Protein AF-V9LK73-F1 (afdb_monomer_lite)

InterPro domains:
  IPR016186 C-type lectin-like/link domain superfamily [G3DSA:3.10.100.10] (56-135)
  IPR016187 C-type lectin fold [SSF56436] (57-132)
  IPR051663 C-type lectin and Tetranectin domain-containing protein [PTHR22799] (34-133)

Secondary structure (DSSP, 8-state):
-HHHHHHHHHHHHHHGGGS---------HHHHHHHHHHHHHHHHHHHHHHHHHHHHHHHHHHHSEEETTEEE----S---HHHHHHHHHHTT-------SHHHHHHHHHHHHHHSTT-S----S--GGG-TT----

pLDDT: mean 78.99, std 18.93, range [35.22, 96.69]

Radius of gyration: 37.5 Å; chains: 1; bounding box: 113×27×77 Å

Organism: Callorhinchus milii (NCBI:txid7868)

Structure (mmCIF, N/CA/C/O backbone):
data_AF-V9LK73-F1
#
_entry.id   AF-V9LK73-F1
#
loop_
_atom_site.group_PDB
_atom_site.id
_atom_site.type_symbol
_atom_site.label_atom_id
_atom_site.label_alt_id
_atom_site.label_comp_id
_atom_site.label_asym_id
_atom_site.label_entity_id
_atom_site.label_seq_id
_atom_site.pdbx_PDB_ins_code
_atom_site.Cartn_x
_atom_site.Cartn_y
_atom_site.Cartn_z
_atom_site.occupancy
_atom_site.B_iso_or_equiv
_atom_site.auth_seq_id
_atom_site.auth_comp_id
_atom_site.auth_asym_id
_atom_site.auth_atom_id
_atom_site.pdbx_PDB_model_num
ATOM 1 N N . ARG A 1 1 ? 81.397 -10.551 -60.204 1.00 56.19 1 ARG A N 1
ATOM 2 C CA . ARG A 1 1 ? 80.632 -9.277 -60.247 1.00 56.19 1 ARG A CA 1
ATOM 3 C C . ARG A 1 1 ? 79.197 -9.472 -60.765 1.00 56.19 1 ARG A C 1
ATOM 5 O O . ARG A 1 1 ? 78.288 -9.046 -60.075 1.00 56.19 1 ARG A O 1
ATOM 12 N N . ALA A 1 2 ? 78.956 -10.217 -61.854 1.00 54.50 2 ALA A N 1
ATOM 13 C CA . ALA A 1 2 ? 77.595 -10.501 -62.354 1.00 54.50 2 ALA A CA 1
ATOM 14 C C . ALA A 1 2 ? 76.699 -11.359 -61.421 1.00 54.50 2 ALA A C 1
ATOM 16 O O . ALA A 1 2 ? 75.495 -11.148 -61.359 1.00 54.50 2 ALA A O 1
ATOM 17 N N . ARG A 1 3 ? 77.271 -12.286 -60.635 1.00 51.81 3 ARG A N 1
ATOM 18 C CA . ARG A 1 3 ? 76.495 -13.138 -59.704 1.00 51.81 3 ARG A CA 1
ATOM 19 C C . ARG A 1 3 ? 75.947 -12.392 -58.477 1.00 51.81 3 ARG A C 1
ATOM 21 O O . ARG A 1 3 ? 74.896 -12.759 -57.973 1.00 51.81 3 ARG A O 1
ATOM 28 N N . LEU A 1 4 ? 76.624 -11.325 -58.040 1.00 54.19 4 LEU A N 1
ATOM 29 C CA . LEU A 1 4 ? 76.194 -10.501 -56.902 1.00 54.19 4 LEU A CA 1
ATOM 30 C C . LEU A 1 4 ? 75.019 -9.584 -57.284 1.00 54.19 4 LEU A C 1
ATOM 32 O O . LEU A 1 4 ? 74.095 -9.403 -56.502 1.00 54.19 4 LEU A O 1
ATOM 36 N N . LEU A 1 5 ? 75.017 -9.082 -58.524 1.00 54.62 5 LEU A N 1
ATOM 37 C CA . LEU A 1 5 ? 73.924 -8.278 -59.080 1.00 54.62 5 LEU A CA 1
ATOM 38 C C . LEU A 1 5 ? 72.640 -9.103 -59.281 1.00 54.62 5 LEU A C 1
ATOM 40 O O . LEU A 1 5 ? 71.545 -8.595 -59.061 1.00 54.62 5 LEU A O 1
ATOM 44 N N . CYS A 1 6 ? 72.773 -10.392 -59.613 1.00 57.38 6 CYS A N 1
ATOM 45 C CA . CYS A 1 6 ? 71.633 -11.302 -59.766 1.00 57.38 6 CYS A CA 1
ATOM 46 C C . CYS A 1 6 ? 70.937 -11.605 -58.425 1.00 57.38 6 CYS A C 1
ATOM 48 O O . CYS A 1 6 ? 69.711 -11.603 -58.349 1.00 57.38 6 CYS A O 1
ATOM 50 N N . PHE A 1 7 ? 71.711 -11.789 -57.349 1.00 57.59 7 PHE A N 1
ATOM 51 C CA . PHE A 1 7 ? 71.166 -11.998 -56.002 1.00 57.59 7 PHE A CA 1
ATOM 52 C C . PHE A 1 7 ? 70.443 -10.757 -55.459 1.00 57.59 7 PHE A C 1
ATOM 54 O O . PHE A 1 7 ? 69.385 -10.886 -54.851 1.00 57.59 7 PHE A O 1
ATOM 61 N N . ILE A 1 8 ? 70.959 -9.554 -55.731 1.00 59.03 8 ILE A N 1
ATOM 62 C CA . ILE A 1 8 ? 70.308 -8.300 -55.322 1.00 59.03 8 ILE A CA 1
ATOM 63 C C . ILE A 1 8 ? 68.983 -8.098 -56.082 1.00 59.03 8 ILE A C 1
ATOM 65 O O . ILE A 1 8 ? 67.987 -7.730 -55.467 1.00 59.03 8 ILE A O 1
ATOM 69 N N . CYS A 1 9 ? 68.919 -8.418 -57.380 1.00 57.69 9 CYS A N 1
ATOM 70 C CA . CYS A 1 9 ? 67.666 -8.362 -58.152 1.00 57.69 9 CYS A CA 1
ATOM 71 C C . CYS A 1 9 ? 66.600 -9.356 -57.656 1.00 57.69 9 CYS A C 1
ATOM 73 O O . CYS A 1 9 ? 65.424 -9.002 -57.571 1.00 57.69 9 CYS A O 1
ATOM 75 N N . LEU A 1 10 ? 66.999 -10.577 -57.279 1.00 57.53 10 LEU A N 1
ATOM 76 C CA . LEU A 1 10 ? 66.084 -11.586 -56.731 1.00 57.53 10 LEU A CA 1
ATOM 77 C C . LEU A 1 10 ? 65.520 -11.185 -55.358 1.00 57.53 10 LEU A C 1
ATOM 79 O O . LEU A 1 10 ? 64.341 -11.415 -55.105 1.00 57.53 10 LEU A O 1
ATOM 83 N N . CYS A 1 11 ? 66.313 -10.529 -54.505 1.00 56.56 11 CYS A N 1
ATOM 84 C CA . CYS A 1 11 ? 65.836 -10.025 -53.212 1.00 56.56 11 CYS A CA 1
ATOM 85 C C . CYS A 1 11 ? 64.877 -8.831 -53.351 1.00 56.56 11 CYS A C 1
ATOM 87 O O . CYS A 1 11 ? 63.932 -8.706 -52.580 1.00 56.56 11 CYS A O 1
ATOM 89 N N . VAL A 1 12 ? 65.082 -7.952 -54.337 1.00 57.16 12 VAL A N 1
ATOM 90 C CA . VAL A 1 12 ? 64.177 -6.810 -54.563 1.00 57.16 12 VAL A CA 1
ATOM 91 C C . VAL A 1 12 ? 62.838 -7.285 -55.145 1.00 57.16 12 VAL A C 1
ATOM 93 O O . VAL A 1 12 ? 61.788 -6.790 -54.741 1.00 57.16 12 VAL A O 1
ATOM 96 N N . ALA A 1 13 ? 62.847 -8.316 -55.999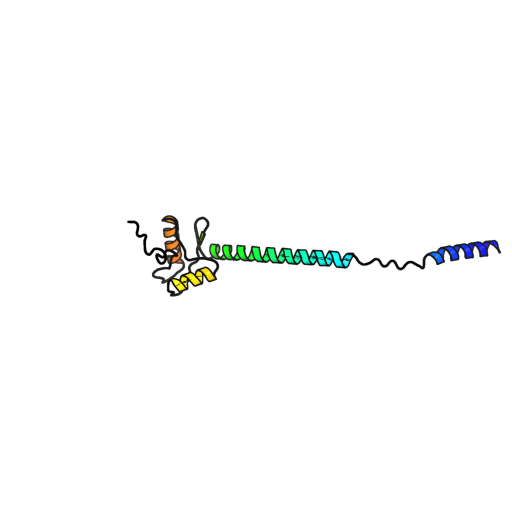 1.00 56.25 13 ALA A N 1
ATOM 97 C CA . ALA A 1 13 ? 61.627 -8.904 -56.555 1.00 56.25 13 ALA A CA 1
ATOM 98 C C . ALA A 1 13 ? 60.752 -9.621 -55.505 1.00 56.25 13 ALA A C 1
ATOM 100 O O . ALA A 1 13 ? 59.526 -9.591 -55.617 1.00 56.25 13 ALA A O 1
ATOM 101 N N . THR A 1 14 ? 61.342 -10.221 -54.462 1.00 53.38 14 THR A N 1
ATOM 102 C CA . THR A 1 14 ? 60.566 -10.838 -53.367 1.00 53.38 14 THR A CA 1
ATOM 103 C C . THR A 1 14 ? 60.009 -9.811 -52.382 1.00 53.38 14 THR A C 1
ATOM 105 O O . THR A 1 14 ? 58.940 -10.034 -51.815 1.00 53.38 14 THR A O 1
ATOM 108 N N . ILE A 1 15 ? 60.668 -8.660 -52.215 1.00 54.19 15 ILE A N 1
ATOM 109 C CA . ILE A 1 15 ? 60.186 -7.582 -51.337 1.00 54.19 15 ILE A CA 1
ATOM 110 C C . ILE A 1 15 ? 59.023 -6.815 -51.994 1.00 54.19 15 ILE A C 1
ATOM 112 O O . ILE A 1 15 ? 58.062 -6.456 -51.310 1.00 54.19 15 ILE A O 1
ATOM 116 N N . SER A 1 16 ? 59.033 -6.626 -53.320 1.00 52.59 16 SER A N 1
ATOM 117 C CA . SER A 1 16 ? 57.998 -5.852 -54.028 1.00 52.59 16 SER A CA 1
ATOM 118 C C . SER A 1 16 ? 56.662 -6.575 -54.262 1.00 52.59 16 SER A C 1
ATOM 120 O O . SER A 1 16 ? 55.701 -5.917 -54.653 1.00 52.59 16 SER A O 1
ATOM 122 N N . LEU A 1 17 ? 56.537 -7.879 -53.971 1.00 47.12 17 LEU A N 1
ATOM 123 C CA . LEU A 1 17 ? 55.252 -8.599 -54.075 1.00 47.12 17 LEU A CA 1
ATOM 124 C C . LEU A 1 17 ? 54.397 -8.536 -52.790 1.00 47.12 17 LEU A C 1
ATOM 126 O O . LEU A 1 17 ? 53.370 -9.200 -52.690 1.00 47.12 17 LEU A O 1
ATOM 130 N N . SER A 1 18 ? 54.786 -7.719 -51.805 1.00 50.38 18 SER A N 1
ATOM 131 C CA . SER A 1 18 ? 54.019 -7.520 -50.563 1.00 50.38 18 SER A CA 1
ATOM 132 C C . SER A 1 18 ? 53.198 -6.219 -50.518 1.00 50.38 18 SER A C 1
ATOM 134 O O . SER A 1 18 ? 52.463 -5.986 -49.560 1.00 50.38 18 SER A O 1
ATOM 136 N N . ALA A 1 19 ? 53.231 -5.398 -51.573 1.00 53.62 19 ALA A N 1
ATOM 137 C CA . ALA A 1 19 ? 52.416 -4.188 -51.680 1.00 53.62 19 ALA A CA 1
ATOM 138 C C . ALA A 1 19 ? 51.218 -4.417 -52.615 1.00 53.62 19 ALA A C 1
ATOM 140 O O . ALA A 1 19 ? 51.283 -4.104 -53.800 1.00 53.62 19 ALA A O 1
ATOM 141 N N . GLY A 1 20 ? 50.108 -4.962 -52.099 1.00 53.22 20 GLY A N 1
ATOM 142 C CA . GLY A 1 20 ? 48.901 -5.045 -52.927 1.00 53.22 20 GLY A CA 1
ATOM 143 C C . GLY A 1 20 ? 47.741 -5.920 -52.471 1.00 53.22 20 GLY A C 1
ATOM 144 O O . GLY A 1 20 ? 47.127 -6.559 -53.315 1.00 53.22 20 GLY A O 1
ATOM 145 N N . GLN A 1 21 ? 47.359 -5.914 -51.193 1.00 44.62 21 GLN A N 1
ATOM 146 C CA . GLN A 1 21 ? 45.948 -6.131 -50.854 1.00 44.62 21 GLN A CA 1
ATOM 147 C C . GLN A 1 21 ? 45.512 -5.104 -49.808 1.00 44.62 21 GLN A C 1
ATOM 149 O O . GLN A 1 21 ? 45.964 -5.176 -48.665 1.00 44.62 21 GLN A O 1
ATOM 154 N N . PRO A 1 22 ? 44.599 -4.169 -50.132 1.00 41.25 22 PRO A N 1
ATOM 155 C CA . PRO A 1 22 ? 43.796 -3.556 -49.099 1.00 41.25 22 PRO A CA 1
ATOM 156 C C . PRO A 1 22 ? 42.865 -4.657 -48.600 1.00 41.25 22 PRO A C 1
ATOM 158 O O . PRO A 1 22 ? 41.799 -4.907 -49.170 1.00 41.25 22 PRO A O 1
ATOM 161 N N . SER A 1 23 ? 43.259 -5.338 -47.527 1.00 43.81 23 SER A N 1
ATOM 162 C CA . SER A 1 23 ? 42.285 -6.034 -46.709 1.00 43.81 23 SER A CA 1
ATOM 163 C C . SER A 1 23 ? 41.386 -4.948 -46.116 1.00 43.81 23 SER A C 1
ATOM 165 O O . SER A 1 23 ? 41.638 -4.370 -45.062 1.00 43.81 23 SER A O 1
ATOM 167 N N . LYS A 1 24 ? 40.286 -4.639 -46.813 1.00 47.81 24 LYS A N 1
ATOM 168 C CA . LYS A 1 24 ? 39.088 -4.148 -46.137 1.00 47.81 24 LYS A CA 1
ATOM 169 C C . LYS A 1 24 ? 38.665 -5.278 -45.204 1.00 47.81 24 LYS A C 1
ATOM 171 O O . LYS A 1 24 ? 37.791 -6.076 -45.538 1.00 47.81 24 LYS A O 1
ATOM 176 N N . SER A 1 25 ? 39.296 -5.358 -44.032 1.00 43.53 25 SER A N 1
ATOM 177 C CA . SER A 1 25 ? 38.707 -6.010 -42.878 1.00 43.53 25 SER A CA 1
ATOM 178 C C . SER A 1 25 ? 37.479 -5.171 -42.550 1.00 43.53 25 SER A C 1
ATOM 180 O O . SER A 1 25 ? 37.500 -4.150 -41.869 1.00 43.53 25 SER A O 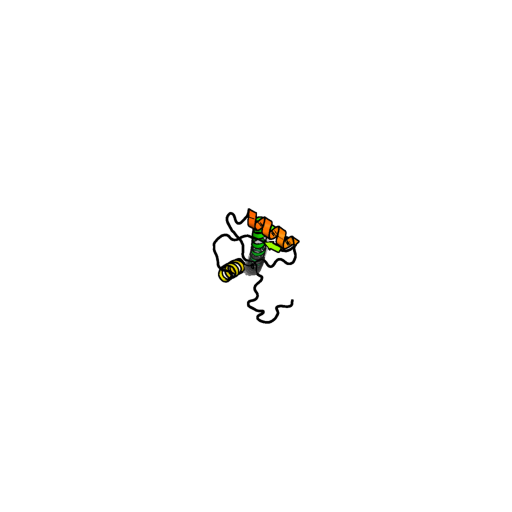1
ATOM 182 N N . ARG A 1 26 ? 36.377 -5.535 -43.206 1.00 47.78 26 ARG A N 1
ATOM 183 C CA . ARG A 1 26 ? 35.074 -4.960 -42.942 1.00 47.78 26 ARG A CA 1
ATOM 184 C C . ARG A 1 26 ? 34.810 -5.246 -41.478 1.00 47.78 26 ARG A C 1
ATOM 186 O O . ARG A 1 26 ? 34.628 -6.397 -41.086 1.00 47.78 26 ARG A O 1
ATOM 193 N N . SER A 1 27 ? 34.845 -4.186 -40.692 1.00 49.34 27 SER A N 1
ATOM 194 C CA . SER A 1 27 ? 34.564 -4.117 -39.272 1.00 49.34 27 SER A CA 1
ATOM 195 C C . SER A 1 27 ? 33.201 -4.754 -38.972 1.00 49.34 27 SER A C 1
ATOM 197 O O . SER A 1 27 ? 32.176 -4.087 -38.881 1.00 49.34 27 SER A O 1
ATOM 199 N N . LYS A 1 28 ? 33.171 -6.082 -38.807 1.00 49.88 28 LYS A N 1
ATOM 200 C CA . LYS A 1 28 ? 32.021 -6.808 -38.239 1.00 49.88 28 LYS A CA 1
ATOM 201 C C . LYS A 1 28 ? 31.939 -6.645 -36.717 1.00 49.88 28 LYS A C 1
ATOM 203 O O . LYS A 1 28 ? 30.902 -6.942 -36.136 1.00 49.88 28 LYS A O 1
ATOM 208 N N . VAL A 1 29 ? 32.987 -6.096 -36.099 1.00 54.34 29 VAL A N 1
ATOM 209 C CA . VAL A 1 29 ? 33.081 -5.844 -34.653 1.00 54.34 29 VAL A CA 1
ATOM 210 C C . VAL A 1 29 ? 32.159 -4.698 -34.193 1.00 54.34 29 VAL A C 1
ATOM 212 O O . VAL A 1 29 ? 31.703 -4.705 -33.057 1.00 54.34 29 VAL A O 1
ATOM 215 N N . GLY A 1 30 ? 3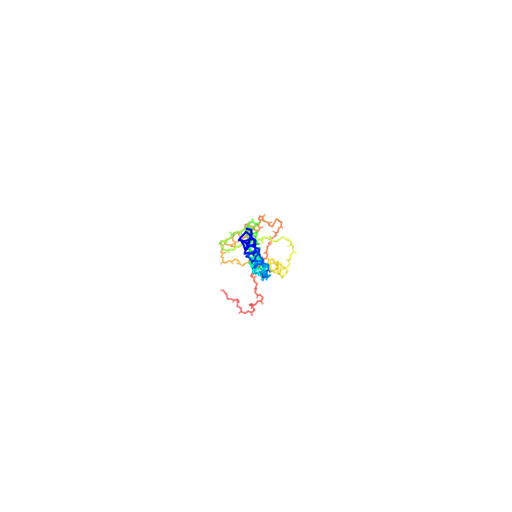1.777 -3.758 -35.070 1.00 57.25 30 GLY A N 1
ATOM 216 C CA . GLY A 1 30 ? 30.938 -2.608 -34.685 1.00 57.25 30 GLY A CA 1
ATOM 217 C C . GLY A 1 30 ? 29.422 -2.854 -34.690 1.00 57.25 30 GLY A C 1
ATOM 218 O O . GLY A 1 30 ? 28.705 -2.291 -33.866 1.00 57.25 30 GLY A O 1
ATOM 219 N N . LYS A 1 31 ? 28.909 -3.699 -35.598 1.00 59.44 31 LYS A N 1
ATOM 220 C CA . LYS A 1 31 ? 27.455 -3.912 -35.750 1.00 59.44 31 LYS A CA 1
ATOM 221 C C . LYS A 1 31 ? 26.909 -4.920 -34.734 1.00 59.44 31 LYS A C 1
ATOM 223 O O . LYS A 1 31 ? 25.972 -4.600 -34.016 1.00 59.44 31 LYS A O 1
ATOM 228 N N . GLY A 1 32 ? 27.556 -6.082 -34.606 1.00 68.19 32 GLY A N 1
ATOM 229 C CA . GLY A 1 32 ? 27.138 -7.114 -33.649 1.00 68.19 32 GLY A CA 1
ATOM 230 C C . GLY A 1 32 ? 27.222 -6.656 -32.189 1.00 68.19 32 GLY A C 1
ATOM 231 O O . GLY A 1 32 ? 26.341 -6.977 -31.399 1.00 68.19 32 GLY A O 1
ATOM 232 N N . SER A 1 33 ? 28.230 -5.843 -31.850 1.00 78.69 33 SER A N 1
ATOM 233 C CA . SER A 1 33 ? 28.382 -5.274 -30.504 1.00 78.69 33 SER A CA 1
ATOM 234 C C . SER A 1 33 ? 27.271 -4.265 -30.175 1.00 78.69 33 SER A C 1
ATOM 236 O O . SER A 1 33 ? 26.664 -4.333 -29.109 1.00 78.69 33 SER A O 1
ATOM 238 N N . LYS A 1 34 ? 26.908 -3.395 -31.131 1.00 84.25 34 LYS A N 1
ATOM 239 C CA . LYS A 1 34 ? 25.795 -2.442 -30.980 1.00 84.25 34 LYS A CA 1
ATOM 240 C C . LYS A 1 34 ? 24.434 -3.137 -30.874 1.00 84.25 34 LYS A C 1
ATOM 242 O O . LYS A 1 34 ? 23.600 -2.721 -30.074 1.00 84.25 34 LYS A O 1
ATOM 247 N N . ASP A 1 35 ? 24.217 -4.198 -31.649 1.00 89.19 35 ASP A N 1
ATOM 248 C CA . ASP A 1 35 ? 22.980 -4.984 -31.603 1.00 89.19 35 ASP A CA 1
ATOM 249 C C . ASP A 1 35 ? 22.843 -5.740 -30.271 1.00 89.19 35 ASP A C 1
ATOM 251 O O . ASP A 1 35 ? 21.746 -5.818 -29.716 1.00 89.19 35 ASP A O 1
ATOM 255 N N . ASN A 1 36 ? 23.950 -6.263 -29.732 1.00 91.19 36 ASN A N 1
ATOM 256 C CA . ASN A 1 36 ? 23.962 -6.912 -28.422 1.00 91.19 36 ASN A CA 1
ATOM 257 C C . ASN A 1 36 ? 23.704 -5.907 -27.292 1.00 91.19 36 ASN A C 1
ATOM 259 O O . ASN A 1 36 ? 22.836 -6.144 -26.457 1.00 91.19 36 ASN A O 1
ATOM 263 N N . LEU A 1 37 ? 24.364 -4.744 -27.335 1.00 92.56 37 LEU A N 1
ATOM 264 C CA . LEU A 1 37 ? 24.136 -3.668 -26.371 1.00 92.56 37 LEU A CA 1
ATOM 265 C C . LEU A 1 37 ? 22.681 -3.181 -26.401 1.00 92.56 37 LEU A C 1
ATOM 267 O O . LEU A 1 37 ? 22.076 -2.967 -25.356 1.00 92.56 37 LEU A O 1
ATOM 271 N N . LYS A 1 38 ? 22.077 -3.065 -27.592 1.00 94.25 38 LYS A N 1
ATOM 272 C CA . LYS A 1 38 ? 20.654 -2.721 -27.720 1.00 94.25 38 LYS A CA 1
ATOM 273 C C . LYS A 1 38 ? 19.763 -3.768 -27.047 1.00 94.25 38 LYS A C 1
ATOM 275 O O . LYS A 1 38 ? 18.870 -3.402 -26.294 1.00 94.25 38 LYS A O 1
ATOM 280 N N . LYS A 1 39 ? 20.011 -5.062 -27.276 1.00 95.81 39 LYS A N 1
ATOM 281 C CA . LYS A 1 39 ? 19.259 -6.145 -26.614 1.00 95.81 39 LYS A CA 1
ATOM 282 C C . LYS A 1 39 ? 19.415 -6.113 -25.094 1.00 95.81 39 LYS A C 1
ATOM 284 O O . LY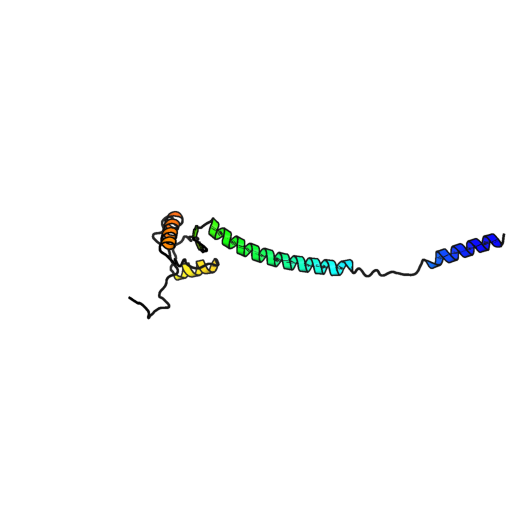S A 1 39 ? 18.463 -6.430 -24.385 1.00 95.81 39 LYS A O 1
ATOM 289 N N . GLU A 1 40 ? 20.595 -5.750 -24.607 1.00 96.31 40 GLU A N 1
ATOM 290 C CA . GLU A 1 40 ? 20.865 -5.621 -23.179 1.00 96.31 40 GLU A CA 1
ATOM 291 C C . GLU A 1 40 ? 20.098 -4.449 -22.559 1.00 96.31 40 GLU A C 1
ATOM 293 O O . GLU A 1 40 ? 19.446 -4.639 -21.537 1.00 96.31 40 GLU A O 1
ATOM 298 N N . ILE A 1 41 ? 20.048 -3.294 -23.230 1.00 96.56 41 ILE A N 1
ATOM 299 C CA . ILE A 1 41 ? 19.211 -2.154 -22.817 1.00 96.56 41 ILE A CA 1
ATOM 300 C C . ILE A 1 41 ? 17.727 -2.553 -22.750 1.00 96.56 41 ILE A C 1
ATOM 302 O O . ILE A 1 41 ? 17.066 -2.267 -21.756 1.00 96.56 41 ILE A O 1
ATOM 306 N N . GLU A 1 42 ? 17.209 -3.266 -23.755 1.00 96.69 42 GLU A N 1
ATOM 307 C CA . GLU A 1 42 ? 15.812 -3.740 -23.768 1.00 96.69 42 GLU A CA 1
ATOM 308 C C . GLU A 1 42 ? 15.517 -4.771 -22.664 1.00 96.69 42 GLU A C 1
ATOM 310 O O . GLU A 1 42 ? 14.404 -4.845 -22.135 1.00 96.69 42 GLU A O 1
ATOM 315 N N . ARG A 1 43 ? 16.500 -5.607 -22.303 1.00 96.31 43 ARG A N 1
ATOM 316 C CA . ARG A 1 43 ? 16.380 -6.518 -21.156 1.00 96.31 43 ARG A CA 1
ATOM 317 C C . ARG A 1 43 ? 16.334 -5.723 -19.853 1.00 96.31 43 ARG A C 1
ATOM 319 O O . ARG A 1 43 ? 15.392 -5.899 -19.090 1.00 96.31 43 ARG A O 1
ATOM 326 N N . LEU A 1 44 ? 17.289 -4.819 -19.645 1.00 96.31 44 LEU A N 1
ATOM 327 C CA . LEU A 1 44 ? 17.371 -4.000 -18.436 1.00 96.31 44 LEU A CA 1
ATOM 328 C C . LEU A 1 44 ? 16.128 -3.132 -18.243 1.00 96.31 44 LEU A C 1
ATOM 330 O O . LEU A 1 44 ? 15.649 -3.003 -17.124 1.00 96.31 44 LEU A O 1
ATOM 334 N N . TRP A 1 45 ? 15.572 -2.570 -19.316 1.00 95.00 45 TRP A N 1
ATOM 335 C CA . TRP A 1 45 ? 14.350 -1.774 -19.228 1.00 95.00 45 TRP A CA 1
ATOM 336 C C . TRP A 1 45 ? 13.160 -2.603 -18.724 1.00 95.00 45 TRP A C 1
ATOM 338 O O . TRP A 1 45 ? 12.432 -2.160 -17.835 1.00 95.00 45 TRP A O 1
ATOM 348 N N . ARG A 1 46 ? 13.003 -3.838 -19.223 1.00 95.31 46 ARG A N 1
ATOM 349 C CA . ARG A 1 46 ? 11.979 -4.773 -18.727 1.00 95.31 46 ARG A CA 1
ATOM 350 C C . ARG A 1 46 ? 12.211 -5.163 -17.272 1.00 95.31 46 ARG A C 1
ATOM 352 O O . ARG A 1 46 ? 11.259 -5.157 -16.493 1.00 95.31 46 ARG A O 1
ATOM 359 N N . ASP A 1 47 ? 13.454 -5.461 -16.906 1.00 95.12 47 ASP A N 1
ATOM 360 C CA . ASP A 1 47 ? 13.802 -5.834 -15.535 1.00 95.12 47 ASP A CA 1
ATOM 361 C C . ASP A 1 47 ? 13.530 -4.669 -14.572 1.00 95.12 47 ASP A C 1
ATOM 363 O O . ASP A 1 47 ? 12.900 -4.871 -13.540 1.00 95.12 47 ASP A O 1
ATOM 367 N N . VAL A 1 48 ? 13.894 -3.432 -14.932 1.00 95.25 48 VAL A N 1
ATOM 368 C CA . VAL A 1 48 ? 13.588 -2.228 -14.139 1.00 95.25 48 VAL A CA 1
ATOM 369 C C . VAL A 1 48 ? 12.083 -2.017 -13.998 1.00 95.25 48 VAL A C 1
ATOM 371 O O . VAL A 1 48 ? 11.627 -1.684 -12.905 1.00 95.25 48 VAL A O 1
ATOM 374 N N . ASN A 1 49 ? 11.299 -2.231 -15.059 1.00 92.12 49 ASN A N 1
ATOM 375 C CA . ASN A 1 49 ? 9.845 -2.109 -14.965 1.00 92.12 49 ASN A CA 1
ATOM 376 C C . ASN A 1 49 ? 9.249 -3.143 -13.990 1.00 92.12 49 ASN A C 1
ATOM 378 O O . ASN A 1 49 ? 8.458 -2.784 -13.124 1.00 92.12 49 ASN A O 1
ATOM 382 N N . SER A 1 50 ? 9.705 -4.397 -14.058 1.00 90.12 50 SER A N 1
ATOM 383 C CA . SER A 1 50 ? 9.298 -5.465 -13.130 1.00 90.12 50 SER A CA 1
ATOM 384 C C . SER A 1 50 ? 9.731 -5.191 -11.682 1.00 90.12 50 SER A C 1
ATOM 386 O O . SER A 1 50 ? 8.938 -5.291 -10.743 1.00 90.12 50 SER A O 1
ATOM 388 N N . LEU A 1 51 ? 10.984 -4.773 -11.481 1.00 89.75 51 LEU A N 1
ATOM 389 C CA . LEU A 1 51 ? 11.512 -4.408 -10.165 1.00 89.75 51 LEU A CA 1
ATOM 390 C C . LEU A 1 51 ? 10.728 -3.243 -9.550 1.00 89.75 51 LEU A C 1
ATOM 392 O O . LEU A 1 51 ? 10.447 -3.264 -8.352 1.00 89.75 51 LEU A O 1
ATOM 396 N N . LYS A 1 52 ? 10.330 -2.257 -10.362 1.00 87.06 52 LYS A N 1
ATOM 397 C CA . LYS A 1 52 ? 9.512 -1.121 -9.922 1.00 87.06 52 LYS A CA 1
ATOM 398 C C . LYS A 1 52 ? 8.138 -1.568 -9.419 1.00 87.06 52 LYS A C 1
ATOM 400 O O . LYS A 1 52 ? 7.698 -1.090 -8.373 1.00 87.06 52 LYS A O 1
ATOM 405 N N . GLU A 1 53 ? 7.485 -2.495 -10.116 1.00 81.81 53 GLU A N 1
ATOM 406 C CA . GLU A 1 53 ? 6.204 -3.072 -9.683 1.00 81.81 53 GLU A CA 1
ATOM 407 C C . GLU A 1 53 ? 6.352 -3.843 -8.359 1.00 81.81 53 GLU A C 1
ATOM 409 O O . GLU A 1 53 ? 5.580 -3.629 -7.420 1.00 81.81 53 GLU A O 1
ATOM 414 N N . MET A 1 54 ? 7.399 -4.667 -8.225 1.00 81.12 54 MET A N 1
ATOM 415 C CA . MET A 1 54 ? 7.679 -5.387 -6.974 1.00 81.12 54 MET A CA 1
ATOM 416 C C . MET A 1 54 ? 8.001 -4.444 -5.804 1.00 81.12 54 MET A C 1
ATOM 418 O O . MET A 1 54 ? 7.536 -4.668 -4.683 1.00 81.12 54 MET A O 1
ATOM 422 N N . GLN A 1 55 ? 8.761 -3.373 -6.048 1.00 82.31 55 GLN A N 1
ATOM 423 C CA . GLN A 1 55 ? 9.100 -2.376 -5.030 1.00 82.31 55 GLN A CA 1
ATOM 424 C C . GLN A 1 55 ? 7.859 -1.614 -4.545 1.00 82.31 55 GLN A C 1
ATOM 426 O O . GLN A 1 55 ? 7.733 -1.348 -3.344 1.00 82.31 55 GLN A O 1
ATOM 431 N N . ALA A 1 56 ? 6.932 -1.274 -5.447 1.00 79.50 56 ALA A N 1
ATOM 432 C CA . ALA A 1 56 ? 5.680 -0.614 -5.081 1.00 79.50 56 ALA A CA 1
ATOM 433 C C . ALA A 1 56 ? 4.876 -1.471 -4.088 1.00 79.50 56 ALA A C 1
ATOM 435 O O 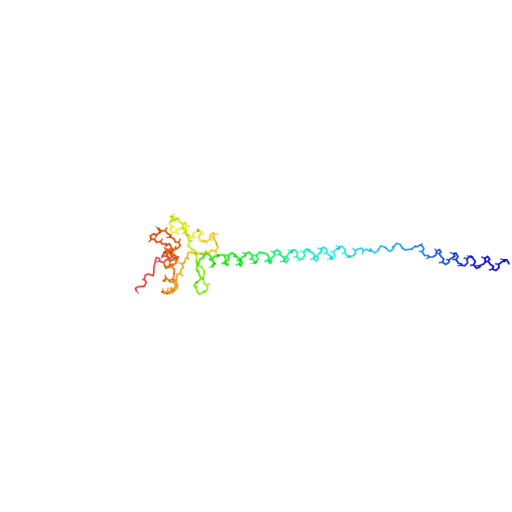. ALA A 1 56 ? 4.484 -0.981 -3.026 1.00 79.50 56 ALA A O 1
ATOM 436 N N . LEU A 1 57 ? 4.737 -2.774 -4.361 1.00 79.69 57 LEU A N 1
ATOM 437 C CA . LEU A 1 57 ? 4.068 -3.707 -3.452 1.00 79.69 57 LEU A CA 1
ATOM 438 C C . LEU A 1 57 ? 4.795 -3.823 -2.104 1.00 79.69 57 LEU A C 1
ATOM 440 O O . LEU A 1 57 ? 4.162 -3.741 -1.050 1.00 79.69 57 LEU A O 1
ATOM 444 N N . GLN A 1 58 ? 6.125 -3.969 -2.117 1.00 83.06 58 GLN A N 1
ATOM 445 C CA . GLN A 1 58 ? 6.912 -4.019 -0.880 1.00 83.06 58 GLN A CA 1
ATOM 446 C C . GLN A 1 58 ? 6.725 -2.757 -0.033 1.00 83.06 58 GLN A C 1
ATOM 448 O O . GLN A 1 58 ? 6.585 -2.851 1.185 1.00 83.06 58 GLN A O 1
ATOM 453 N N . THR A 1 59 ? 6.649 -1.587 -0.665 1.00 86.31 59 THR A N 1
ATOM 454 C CA . THR A 1 59 ? 6.456 -0.308 0.028 1.00 86.31 59 THR A CA 1
ATOM 455 C C . THR A 1 59 ? 5.118 -0.261 0.768 1.00 86.31 59 THR A C 1
ATOM 457 O O . THR A 1 59 ? 5.074 0.174 1.920 1.00 86.31 59 THR A O 1
ATOM 460 N N . VAL A 1 60 ? 4.037 -0.753 0.153 1.00 88.25 60 VAL A N 1
ATOM 461 C CA . VAL A 1 60 ? 2.716 -0.857 0.798 1.00 88.25 60 VAL A CA 1
ATOM 462 C C . VAL A 1 60 ? 2.780 -1.789 2.008 1.00 88.25 60 VAL A C 1
ATOM 464 O O . VAL A 1 60 ? 2.328 -1.419 3.088 1.00 88.25 60 VAL A O 1
ATOM 467 N N . CYS A 1 61 ? 3.387 -2.969 1.866 1.00 91.56 61 CYS A N 1
ATOM 468 C CA . CYS A 1 61 ? 3.500 -3.934 2.963 1.00 91.56 61 CYS A CA 1
ATOM 469 C C . CYS A 1 61 ? 4.378 -3.429 4.122 1.00 91.56 61 CYS A C 1
ATOM 471 O O . CYS A 1 61 ? 4.118 -3.778 5.269 1.00 91.56 61 CYS A O 1
ATOM 473 N N . LEU A 1 62 ? 5.406 -2.623 3.829 1.00 89.94 62 LEU A N 1
ATOM 474 C CA . LEU A 1 62 ? 6.306 -2.042 4.832 1.00 89.94 62 LEU A CA 1
ATOM 475 C C . LEU A 1 62 ? 5.674 -0.863 5.580 1.00 89.94 62 LEU A C 1
ATOM 477 O O . LEU A 1 62 ? 5.906 -0.699 6.774 1.00 89.94 62 LEU A O 1
ATOM 481 N N . ARG A 1 63 ? 4.893 -0.025 4.888 1.00 91.50 63 ARG A N 1
ATOM 482 C CA . ARG A 1 63 ? 4.215 1.141 5.489 1.00 91.50 63 ARG A CA 1
ATOM 483 C C . ARG A 1 63 ? 2.874 0.789 6.132 1.00 91.50 63 ARG A C 1
ATOM 485 O O . ARG A 1 63 ? 2.350 1.557 6.938 1.00 91.50 63 ARG A O 1
ATOM 492 N N . GLY A 1 64 ? 2.297 -0.325 5.711 1.00 93.69 64 GLY A N 1
ATOM 493 C CA . GLY A 1 64 ? 0.985 -0.797 6.100 1.00 93.69 64 GLY A CA 1
ATOM 494 C C . GLY A 1 64 ? 1.038 -2.001 7.032 1.00 93.69 64 GLY A C 1
ATOM 495 O O . GLY A 1 64 ? 1.886 -2.090 7.918 1.00 93.69 64 GLY A O 1
ATOM 496 N N . ILE A 1 65 ? 0.118 -2.938 6.814 1.00 94.81 65 ILE A N 1
ATOM 497 C CA . ILE A 1 65 ? 0.150 -4.274 7.416 1.00 94.81 65 ILE A CA 1
ATOM 498 C C . ILE A 1 65 ? 0.017 -5.343 6.340 1.00 94.81 65 ILE A C 1
ATOM 500 O O . ILE A 1 65 ? -0.667 -5.152 5.335 1.00 94.81 65 ILE A O 1
ATOM 504 N N . LYS A 1 66 ? 0.639 -6.497 6.576 1.00 93.38 66 LYS A N 1
ATOM 505 C CA . LYS A 1 66 ? 0.443 -7.699 5.768 1.00 93.38 66 LYS A CA 1
ATOM 506 C C . LYS A 1 66 ? -0.391 -8.695 6.559 1.00 93.38 66 LYS A C 1
ATOM 508 O O . LYS A 1 66 ? 0.059 -9.175 7.595 1.00 93.38 66 LYS A O 1
ATOM 513 N N . VAL A 1 67 ? -1.560 -9.041 6.032 1.00 92.19 67 VAL A N 1
ATOM 514 C CA . VAL A 1 67 ? -2.375 -10.147 6.544 1.00 92.19 67 VAL A CA 1
ATOM 515 C C . VAL A 1 67 ? -2.419 -11.211 5.464 1.00 92.19 67 VAL A C 1
ATOM 517 O O . VAL A 1 67 ? -2.900 -10.987 4.350 1.00 92.19 67 VAL A O 1
ATOM 520 N N . HIS A 1 68 ? -1.865 -12.379 5.775 1.00 88.25 68 HIS A N 1
ATOM 521 C CA . HIS A 1 68 ? -1.797 -13.499 4.846 1.00 88.25 68 HIS A CA 1
ATOM 522 C C . HIS A 1 68 ? -1.053 -13.130 3.538 1.00 88.25 68 HIS A C 1
ATOM 524 O O . HIS A 1 68 ? 0.159 -12.894 3.550 1.00 88.25 68 HIS A O 1
ATOM 530 N N . LYS A 1 69 ? -1.756 -13.063 2.400 1.00 89.44 69 LYS A N 1
ATOM 531 C CA . LYS A 1 69 ? -1.213 -12.710 1.073 1.00 89.44 69 LYS A CA 1
ATOM 532 C C . LYS A 1 69 ? -1.625 -11.306 0.609 1.00 89.44 69 LYS A C 1
ATOM 534 O O . LYS A 1 69 ? -1.433 -10.980 -0.558 1.00 89.44 69 LYS A O 1
ATOM 539 N N . LYS A 1 70 ? -2.203 -10.491 1.496 1.00 91.75 70 LYS A N 1
ATOM 540 C CA . LYS A 1 70 ? -2.693 -9.141 1.195 1.00 91.75 70 LYS A CA 1
ATOM 541 C C . LYS A 1 70 ? -1.927 -8.115 2.021 1.00 91.75 70 LYS A C 1
ATOM 543 O O . LYS A 1 70 ? -1.600 -8.367 3.181 1.00 91.75 70 LYS A O 1
ATOM 548 N N . CYS A 1 71 ? -1.656 -6.965 1.417 1.00 94.50 71 CYS A N 1
ATOM 549 C CA . CYS A 1 71 ? -1.086 -5.815 2.104 1.00 94.50 71 CYS A CA 1
ATOM 550 C C . CYS A 1 71 ? -2.096 -4.674 2.101 1.00 94.50 71 CYS A C 1
ATOM 552 O O . CYS A 1 71 ? -2.749 -4.427 1.089 1.00 94.50 71 CYS A O 1
ATOM 554 N N . PHE A 1 72 ? -2.226 -4.004 3.239 1.00 94.56 72 PHE A N 1
ATOM 555 C CA . PHE A 1 72 ? -3.204 -2.949 3.464 1.00 94.56 72 PHE A CA 1
ATOM 556 C C . PHE A 1 72 ? -2.498 -1.695 3.922 1.00 94.56 72 PHE A C 1
ATOM 558 O O . PHE A 1 72 ? -1.652 -1.758 4.810 1.00 94.56 72 PHE A O 1
ATOM 565 N N . LEU A 1 73 ? -2.887 -0.563 3.351 1.00 95.31 73 LEU A N 1
ATOM 566 C CA . LEU A 1 73 ? -2.370 0.747 3.706 1.00 95.31 73 LEU A CA 1
ATOM 567 C C . LEU A 1 73 ? -3.548 1.683 3.956 1.00 95.31 73 LEU A C 1
ATOM 569 O O . LEU A 1 73 ? -4.468 1.765 3.146 1.00 95.31 73 LEU A O 1
ATOM 573 N N . GLY A 1 74 ? -3.524 2.363 5.097 1.00 93.62 74 GLY A N 1
ATOM 574 C CA . GLY A 1 74 ? -4.510 3.376 5.439 1.00 93.62 74 GLY A CA 1
ATOM 575 C C . GLY A 1 74 ? -4.228 4.665 4.675 1.00 93.62 74 GLY A C 1
ATOM 576 O O . GLY A 1 74 ? -3.085 5.121 4.630 1.00 93.62 74 GLY A O 1
ATOM 577 N N . SER A 1 75 ? -5.277 5.258 4.108 1.00 91.56 75 SER A N 1
ATOM 578 C CA . SER A 1 75 ? -5.238 6.595 3.519 1.00 91.56 75 SER A CA 1
ATOM 579 C C . SER A 1 75 ? -6.029 7.556 4.398 1.00 91.56 75 SER A C 1
ATOM 581 O O . SER A 1 75 ? -7.153 7.253 4.799 1.00 91.56 75 SER A O 1
ATOM 583 N N . SER A 1 76 ? -5.427 8.697 4.720 1.00 89.06 76 SER A N 1
ATOM 584 C CA . SER A 1 76 ? -6.055 9.743 5.527 1.00 89.06 76 SER A CA 1
ATOM 585 C C . SER A 1 76 ? -6.769 10.764 4.642 1.00 89.06 76 SER A C 1
ATOM 587 O O . SER A 1 76 ? -6.370 11.005 3.504 1.00 89.06 76 SER A O 1
ATOM 589 N N . GLY A 1 77 ? -7.781 11.423 5.201 1.00 88.31 77 GLY A N 1
ATOM 590 C CA . GLY A 1 77 ? -8.562 12.460 4.528 1.00 88.31 77 GLY A CA 1
ATOM 591 C C . GLY A 1 77 ? -10.033 12.079 4.426 1.00 88.31 77 GLY A C 1
ATOM 592 O O . GLY A 1 77 ? -10.377 10.915 4.229 1.00 88.31 77 GLY A O 1
ATOM 593 N N . GLU A 1 78 ? -10.903 13.069 4.584 1.00 88.12 78 GLU A N 1
ATOM 594 C CA . GLU A 1 78 ? -12.342 12.870 4.468 1.00 88.12 78 GLU A CA 1
ATOM 595 C C . GLU A 1 78 ? -12.719 12.697 2.994 1.00 88.12 78 GLU A C 1
ATOM 597 O O . GLU A 1 78 ? -12.452 13.559 2.155 1.00 88.12 78 GLU A O 1
ATOM 602 N N . LYS A 1 79 ? -13.282 11.534 2.664 1.00 90.75 79 LYS A N 1
ATOM 603 C CA . LYS A 1 79 ? -13.673 11.146 1.306 1.00 90.75 79 LYS A CA 1
ATOM 604 C C . LYS A 1 79 ? -15.008 10.428 1.375 1.00 90.75 79 LYS A C 1
ATOM 606 O O . LYS A 1 79 ? -15.262 9.699 2.331 1.00 90.75 79 LYS A O 1
ATOM 611 N N . ASN A 1 80 ? -15.842 10.587 0.352 1.00 93.00 80 ASN A N 1
ATOM 612 C CA . ASN A 1 80 ? -16.975 9.685 0.157 1.00 93.00 80 ASN A CA 1
ATOM 613 C C . ASN A 1 80 ? -16.488 8.332 -0.397 1.00 93.00 80 ASN A C 1
ATOM 615 O O . ASN A 1 80 ? -15.348 8.218 -0.854 1.00 93.00 80 ASN A O 1
ATOM 619 N N . TYR A 1 81 ? -17.355 7.318 -0.370 1.00 92.38 81 TYR A N 1
ATOM 620 C CA . TYR A 1 81 ? -17.030 5.964 -0.829 1.00 92.38 81 TYR A CA 1
ATOM 621 C C . TYR A 1 81 ? -16.412 5.939 -2.236 1.00 92.38 81 TYR A C 1
ATOM 623 O O . TYR A 1 81 ? -15.373 5.317 -2.442 1.00 92.38 81 TYR A O 1
ATOM 631 N N . HIS A 1 82 ? -17.021 6.642 -3.197 1.00 93.69 82 HIS A N 1
ATOM 632 C CA . HIS A 1 82 ? -16.567 6.635 -4.588 1.00 93.69 82 HIS A CA 1
ATOM 633 C C . HIS A 1 82 ? -15.167 7.238 -4.721 1.00 93.69 82 HIS A C 1
ATOM 635 O O . HIS A 1 82 ? -14.298 6.650 -5.353 1.00 93.69 82 HIS A O 1
ATOM 641 N N . MET A 1 83 ? -14.915 8.386 -4.090 1.00 94.50 83 MET A N 1
ATOM 642 C CA . MET A 1 83 ? -13.596 9.018 -4.111 1.00 94.50 83 MET A CA 1
ATOM 643 C C . MET A 1 83 ? -12.539 8.144 -3.424 1.00 94.50 83 MET A C 1
ATOM 645 O O . MET A 1 83 ? -11.425 8.030 -3.922 1.00 94.50 83 MET A O 1
ATOM 649 N N . ALA A 1 84 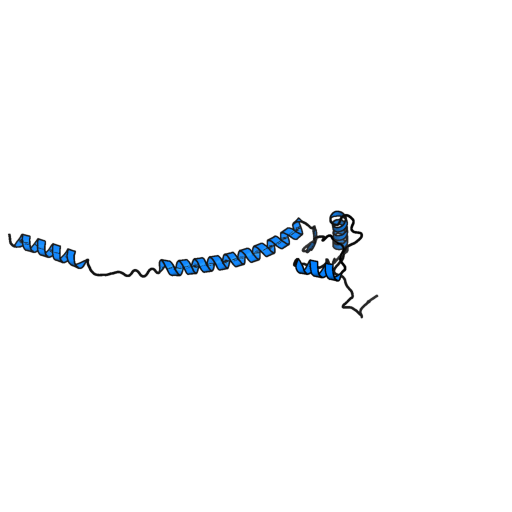? -12.881 7.497 -2.306 1.00 94.38 84 ALA A N 1
ATOM 650 C CA . ALA A 1 84 ? -11.974 6.567 -1.638 1.00 94.38 84 ALA A CA 1
ATOM 651 C C . ALA A 1 84 ? -11.652 5.344 -2.516 1.00 94.38 84 ALA A C 1
ATOM 653 O O . ALA A 1 84 ? -10.506 4.901 -2.553 1.00 94.38 84 ALA A O 1
ATOM 654 N N . ASN A 1 85 ? -12.643 4.823 -3.245 1.00 94.31 85 ASN A N 1
ATOM 655 C CA . ASN A 1 85 ? -12.459 3.715 -4.176 1.00 94.31 85 ASN A CA 1
ATOM 656 C C . ASN A 1 85 ? -11.536 4.087 -5.343 1.00 94.31 85 ASN A C 1
ATOM 658 O O . ASN A 1 85 ? -10.561 3.378 -5.595 1.00 94.31 85 ASN A O 1
ATOM 662 N N . GLU A 1 86 ? -11.806 5.216 -5.999 1.00 94.88 86 GLU A N 1
ATOM 663 C CA . GLU A 1 86 ? -10.985 5.709 -7.110 1.00 94.88 86 GLU A CA 1
ATOM 664 C C . GLU A 1 86 ? -9.541 5.979 -6.674 1.00 94.88 86 GLU A C 1
ATOM 666 O O . GLU A 1 86 ? -8.605 5.594 -7.372 1.00 94.88 86 GLU A O 1
ATOM 671 N N . ASP A 1 87 ? -9.331 6.546 -5.485 1.00 94.81 87 ASP A N 1
ATOM 672 C CA . ASP A 1 87 ? -7.987 6.788 -4.954 1.00 94.81 87 ASP A CA 1
ATOM 673 C C . ASP A 1 87 ? -7.203 5.496 -4.694 1.00 94.81 87 ASP A C 1
ATOM 675 O O . ASP A 1 87 ? -5.987 5.455 -4.905 1.00 94.81 87 ASP A O 1
ATOM 679 N N . CYS A 1 88 ? -7.869 4.439 -4.220 1.00 94.31 88 CYS A N 1
ATOM 680 C CA . CYS A 1 88 ? -7.233 3.134 -4.047 1.00 94.31 88 CYS A CA 1
ATOM 681 C C . CYS A 1 88 ? -6.863 2.508 -5.400 1.00 94.31 88 CYS A C 1
ATOM 683 O O . CYS A 1 88 ? -5.762 1.967 -5.527 1.00 94.31 88 CYS A O 1
ATOM 685 N N . ILE A 1 89 ? -7.735 2.624 -6.407 1.00 94.75 89 ILE A N 1
ATOM 686 C CA . ILE A 1 89 ? -7.487 2.137 -7.775 1.00 94.75 89 ILE A CA 1
ATOM 687 C C . ILE A 1 89 ? -6.331 2.900 -8.424 1.00 94.75 89 ILE A C 1
ATOM 689 O O . ILE A 1 89 ? -5.426 2.284 -8.988 1.00 94.75 89 ILE A O 1
ATOM 693 N N . ALA A 1 90 ? -6.299 4.226 -8.278 1.00 93.69 90 ALA A N 1
ATOM 694 C CA . ALA A 1 90 ? -5.219 5.072 -8.781 1.00 93.69 90 ALA A CA 1
ATOM 695 C C . ALA A 1 90 ? -3.850 4.713 -8.175 1.00 93.69 90 ALA A C 1
ATOM 697 O O . ALA A 1 90 ? -2.815 4.914 -8.808 1.00 93.69 90 ALA A O 1
ATOM 698 N N . GLN A 1 91 ? -3.834 4.143 -6.966 1.00 90.31 91 GLN A N 1
ATOM 699 C CA . GLN A 1 91 ? -2.629 3.641 -6.299 1.00 90.31 91 GLN A CA 1
ATOM 700 C C . GLN A 1 91 ? -2.281 2.183 -6.656 1.00 90.31 91 GLN A C 1
ATOM 702 O O . GLN A 1 91 ? -1.340 1.625 -6.089 1.00 90.31 91 GLN A O 1
ATOM 707 N N . GLY A 1 92 ? -3.006 1.557 -7.588 1.00 90.44 92 GLY A N 1
ATOM 708 C CA . GLY A 1 92 ? -2.785 0.169 -8.004 1.00 90.44 92 GLY A CA 1
ATOM 709 C C . GLY A 1 92 ? -3.346 -0.872 -7.031 1.00 90.44 92 GLY A C 1
ATOM 710 O O . GLY A 1 92 ? -2.923 -2.027 -7.058 1.00 90.44 92 GLY A O 1
ATOM 711 N N . GLY A 1 93 ? -4.269 -0.473 -6.154 1.00 92.19 93 GLY A N 1
ATOM 712 C CA . GLY A 1 93 ? -4.965 -1.348 -5.215 1.00 92.19 93 GLY A CA 1
ATOM 713 C C . GLY A 1 93 ? -6.483 -1.260 -5.358 1.00 92.19 93 GLY A C 1
ATOM 714 O O . GLY A 1 93 ? -7.016 -0.819 -6.369 1.00 92.19 93 GLY A O 1
ATOM 715 N N . THR A 1 94 ? -7.195 -1.681 -4.319 1.00 94.69 94 THR A N 1
ATOM 716 C CA . THR A 1 94 ? -8.652 -1.538 -4.193 1.00 94.69 94 THR A CA 1
ATOM 717 C C . THR A 1 94 ? -8.992 -1.281 -2.730 1.00 94.69 94 THR A C 1
ATOM 719 O O . THR A 1 94 ? -8.165 -1.542 -1.849 1.00 94.69 94 THR A O 1
ATOM 722 N N . LEU A 1 95 ? -10.215 -0.826 -2.438 1.00 95.50 95 LEU A N 1
ATOM 723 C CA . LEU A 1 95 ? -10.697 -0.826 -1.057 1.00 95.50 95 LEU A CA 1
ATOM 724 C C . LEU A 1 95 ? -10.596 -2.234 -0.455 1.00 95.50 95 LEU A C 1
ATOM 726 O O . LEU A 1 95 ? -10.752 -3.250 -1.141 1.00 95.50 95 LEU A O 1
ATOM 730 N N . ALA A 1 96 ? -10.308 -2.293 0.844 1.00 94.81 96 ALA A N 1
ATOM 731 C CA . ALA A 1 96 ? -10.126 -3.556 1.540 1.00 94.81 96 ALA A CA 1
ATOM 732 C C . ALA A 1 96 ? -11.451 -4.324 1.600 1.00 94.81 96 ALA A C 1
ATOM 734 O O . ALA A 1 96 ? -12.448 -3.801 2.088 1.00 94.81 96 ALA A O 1
ATOM 735 N N . ILE A 1 97 ? -11.443 -5.574 1.138 1.00 93.88 97 ILE A N 1
ATOM 736 C CA . ILE A 1 97 ? -12.552 -6.525 1.296 1.00 93.88 97 ILE A CA 1
ATOM 737 C C . ILE A 1 97 ? -12.060 -7.633 2.236 1.00 93.88 97 ILE A C 1
ATOM 739 O O . ILE A 1 97 ? -11.330 -8.518 1.767 1.00 93.88 97 ILE A O 1
ATOM 743 N N . PRO A 1 98 ? -12.349 -7.551 3.549 1.00 91.69 98 PRO A N 1
ATOM 744 C CA . PRO A 1 98 ? -11.954 -8.573 4.513 1.00 91.69 98 PRO A CA 1
ATOM 745 C C . PRO A 1 98 ? -12.652 -9.900 4.204 1.00 91.69 98 PRO A C 1
ATOM 747 O O . PRO A 1 98 ? -13.837 -9.895 3.878 1.00 91.69 98 PRO A O 1
ATOM 750 N N . ARG A 1 99 ? -11.941 -11.030 4.287 1.00 90.00 99 ARG A N 1
ATOM 751 C CA . ARG A 1 99 ? -12.521 -12.355 3.988 1.00 90.00 99 ARG A CA 1
ATOM 752 C C . ARG A 1 99 ? -13.001 -13.115 5.215 1.00 90.00 99 ARG A C 1
ATOM 754 O O . ARG A 1 99 ? -13.830 -14.008 5.085 1.00 90.00 99 ARG A O 1
ATOM 761 N N . ASP A 1 100 ? -12.473 -12.772 6.381 1.00 91.56 100 ASP A N 1
ATOM 762 C CA . ASP A 1 100 ? -12.777 -13.438 7.639 1.00 91.56 100 ASP A CA 1
ATOM 763 C C . ASP A 1 100 ? -12.719 -12.459 8.829 1.00 91.56 100 ASP A C 1
ATOM 765 O O . ASP A 1 100 ? -12.402 -11.265 8.704 1.00 91.56 100 ASP A O 1
ATOM 769 N N . SER A 1 101 ? -13.101 -12.963 10.002 1.00 93.12 101 SER A N 1
ATOM 770 C CA . SER A 1 101 ? -13.146 -12.193 11.246 1.00 93.12 101 SER A CA 1
ATOM 771 C C . SER A 1 101 ? -11.757 -11.799 11.756 1.00 93.12 101 SER A C 1
ATOM 773 O O . SER A 1 101 ? -11.620 -10.744 12.384 1.00 93.12 101 SER A O 1
ATOM 775 N N . ASP A 1 102 ? -10.731 -12.598 11.464 1.00 93.62 102 ASP A N 1
ATOM 776 C CA . ASP A 1 102 ? -9.351 -12.321 11.855 1.00 93.62 102 ASP A CA 1
ATOM 777 C C . ASP A 1 102 ? -8.786 -11.147 11.042 1.00 93.62 102 ASP A C 1
ATOM 779 O O . ASP A 1 102 ? -8.369 -10.138 11.615 1.00 93.62 102 ASP A O 1
ATOM 783 N N . GLU A 1 103 ? -8.903 -11.194 9.712 1.00 93.88 103 GLU A N 1
ATOM 784 C CA . GLU A 1 103 ? -8.537 -10.111 8.797 1.00 93.88 103 GLU A CA 1
ATOM 785 C C . GLU A 1 103 ? -9.271 -8.816 9.166 1.00 93.88 103 GLU A C 1
ATOM 787 O O . GLU A 1 103 ? -8.657 -7.751 9.266 1.00 93.88 103 GLU A O 1
ATOM 792 N N . THR A 1 104 ? -10.571 -8.906 9.465 1.00 93.62 104 THR A N 1
ATOM 793 C CA . THR A 1 104 ? -11.377 -7.762 9.921 1.00 93.62 104 THR A CA 1
ATOM 794 C C . THR A 1 104 ? -10.837 -7.157 11.219 1.00 93.62 104 THR A C 1
ATOM 796 O O . THR A 1 104 ? -10.739 -5.932 11.354 1.00 93.62 104 THR A O 1
ATOM 799 N N . THR A 1 105 ? -10.468 -7.997 12.185 1.00 95.19 105 THR A N 1
ATOM 800 C CA . THR A 1 105 ? -9.946 -7.557 13.486 1.00 95.19 105 THR A CA 1
ATOM 801 C C . THR A 1 105 ? -8.582 -6.888 13.335 1.00 95.19 105 THR A C 1
ATOM 803 O O . THR A 1 105 ? -8.352 -5.805 13.889 1.00 95.19 105 THR A O 1
ATOM 806 N N . GLN A 1 106 ? -7.697 -7.481 12.533 1.00 95.19 106 GLN A N 1
ATOM 807 C CA . GLN A 1 106 ? -6.383 -6.920 12.230 1.00 95.19 106 GLN A CA 1
ATOM 808 C C . GLN A 1 106 ? -6.497 -5.572 11.506 1.00 95.19 106 GLN A C 1
ATOM 810 O O . GLN A 1 106 ? -5.824 -4.612 11.894 1.00 95.19 106 GLN A O 1
ATOM 815 N N . LEU A 1 107 ? -7.406 -5.454 10.532 1.00 94.31 107 LEU A N 1
ATOM 816 C CA . LEU A 1 107 ? -7.675 -4.201 9.821 1.00 94.31 107 LEU A CA 1
ATOM 817 C C . LEU A 1 107 ? -8.180 -3.096 10.745 1.00 94.31 107 LEU A C 1
ATOM 819 O O . LEU A 1 107 ? -7.652 -1.986 10.701 1.00 94.31 107 LEU A O 1
ATOM 823 N N . ARG A 1 108 ? -9.143 -3.383 11.632 1.00 93.62 108 ARG A N 1
ATOM 824 C CA . ARG A 1 108 ? -9.616 -2.395 12.620 1.00 93.62 108 ARG A CA 1
ATOM 825 C C . ARG A 1 108 ? -8.497 -1.944 13.556 1.00 93.62 108 ARG A C 1
ATOM 827 O O . ARG A 1 108 ? -8.363 -0.751 13.823 1.00 93.62 108 ARG A O 1
ATOM 834 N N . SER A 1 109 ? -7.690 -2.886 14.047 1.00 94.00 109 SER A N 1
ATOM 835 C CA . SER A 1 109 ? -6.553 -2.591 14.929 1.00 94.00 109 SER A CA 1
ATOM 836 C C . SER A 1 109 ? -5.523 -1.697 14.235 1.00 94.00 109 SER A C 1
ATOM 838 O O . SER A 1 109 ? -5.047 -0.721 14.818 1.00 94.00 109 SER A O 1
ATOM 840 N N . TYR A 1 110 ? -5.225 -1.982 12.967 1.00 94.75 110 TYR A N 1
ATOM 841 C CA . TYR A 1 110 ? -4.346 -1.156 12.149 1.00 94.75 110 TYR A CA 1
ATOM 842 C C . TYR A 1 110 ? -4.934 0.227 11.864 1.00 94.75 110 TYR A C 1
ATOM 844 O O . TYR A 1 110 ? -4.237 1.221 12.067 1.00 94.75 110 TYR A O 1
ATOM 852 N N . ALA A 1 111 ? -6.201 0.321 11.456 1.00 92.94 111 ALA A N 1
ATOM 853 C CA . ALA A 1 111 ? -6.866 1.593 11.173 1.00 92.94 111 ALA A CA 1
ATOM 854 C C . ALA A 1 111 ? -6.871 2.507 12.405 1.00 92.94 111 ALA A C 1
ATOM 856 O O . ALA A 1 111 ? -6.490 3.668 12.310 1.00 92.94 111 ALA A O 1
ATOM 857 N N . LYS A 1 112 ? -7.169 1.963 13.593 1.00 92.31 112 LYS A N 1
ATOM 858 C CA . LYS A 1 112 ? -7.128 2.716 14.858 1.00 92.31 112 LYS A CA 1
ATOM 859 C C . LYS A 1 112 ? -5.746 3.314 15.157 1.00 92.31 112 LYS A C 1
ATOM 861 O O . LYS A 1 112 ? -5.655 4.375 15.770 1.00 92.31 112 LYS A O 1
ATOM 866 N N . LYS A 1 113 ? -4.669 2.628 14.761 1.00 91.56 113 LYS A N 1
ATOM 867 C CA . LYS A 1 113 ? -3.283 3.074 14.982 1.00 91.56 113 LYS A CA 1
ATOM 868 C C . LYS A 1 113 ? -2.796 4.039 13.898 1.00 91.56 113 LYS A C 1
ATOM 870 O O . LYS A 1 113 ? -2.095 4.995 14.216 1.00 91.56 113 LYS A O 1
ATOM 875 N N . SER A 1 114 ? -3.142 3.777 12.639 1.00 92.12 114 SER A N 1
ATOM 876 C CA . SER A 1 114 ? -2.630 4.502 11.468 1.00 92.12 114 SER A CA 1
ATOM 877 C C . SER A 1 114 ? -3.457 5.737 11.102 1.00 92.12 114 SER A C 1
ATOM 879 O O . SER A 1 114 ? -2.887 6.751 10.708 1.00 92.12 114 SER A O 1
ATOM 881 N N . LEU A 1 115 ? -4.777 5.692 11.288 1.00 90.25 115 LEU A N 1
ATOM 882 C CA . LEU A 1 115 ? -5.720 6.759 10.945 1.00 90.25 115 LEU A CA 1
ATOM 883 C C . LEU A 1 115 ? -6.151 7.508 12.212 1.00 90.25 115 LEU A C 1
ATOM 885 O O . LEU A 1 115 ? -7.270 7.369 12.709 1.00 90.25 115 LEU A O 1
ATOM 889 N N . ARG A 1 116 ? -5.230 8.288 12.788 1.00 84.50 116 ARG A N 1
ATOM 890 C CA . ARG A 1 116 ? -5.481 9.023 14.040 1.00 84.50 116 ARG A CA 1
ATOM 891 C C . ARG A 1 116 ? -6.631 10.018 13.853 1.00 84.50 116 ARG A C 1
ATOM 893 O O . ARG A 1 116 ? -6.567 10.873 12.978 1.00 84.50 116 ARG A O 1
ATOM 900 N N . GLY A 1 117 ? -7.653 9.921 14.702 1.00 83.88 117 GLY A N 1
ATOM 901 C CA . GLY A 1 117 ? -8.821 10.810 14.671 1.00 83.88 117 GLY A CA 1
ATOM 902 C C . GLY A 1 117 ? -9.914 10.406 13.677 1.00 83.88 117 GLY A C 1
ATOM 903 O O . GLY A 1 117 ? -10.958 11.048 13.656 1.00 83.88 117 GLY A O 1
ATOM 904 N N . ALA A 1 118 ? -9.721 9.337 12.897 1.00 85.06 118 ALA A N 1
ATOM 905 C CA . ALA A 1 118 ? -10.780 8.799 12.053 1.00 85.06 118 ALA A CA 1
ATOM 906 C C . ALA A 1 118 ? -11.824 8.056 12.904 1.00 85.06 118 ALA A C 1
ATOM 908 O O . ALA A 1 118 ? -11.482 7.225 13.748 1.00 85.06 118 ALA A O 1
ATOM 909 N N . THR A 1 119 ? -13.104 8.336 12.664 1.00 83.19 119 THR A N 1
ATOM 910 C CA . THR A 1 119 ? -14.240 7.644 13.300 1.00 83.19 119 THR A CA 1
ATOM 911 C C . THR A 1 119 ? -14.575 6.316 12.614 1.00 83.19 119 THR A C 1
ATOM 913 O O . THR A 1 119 ? -15.226 5.459 13.207 1.00 83.19 119 THR A O 1
ATOM 916 N N . GLY A 1 120 ? -14.092 6.120 11.386 1.00 88.00 120 GLY A N 1
ATOM 917 C CA . GLY A 1 120 ? -14.276 4.922 10.576 1.00 88.00 120 GLY A CA 1
ATOM 918 C C . GLY A 1 120 ? -13.424 4.969 9.307 1.00 88.00 120 GLY A C 1
ATOM 919 O O . GLY A 1 120 ? -12.674 5.919 9.086 1.00 88.00 120 GLY A O 1
ATOM 920 N N . PHE A 1 121 ? -13.522 3.929 8.481 1.00 92.19 121 PHE A N 1
ATOM 921 C CA . PHE A 1 121 ? -12.850 3.842 7.184 1.00 92.19 121 PHE A CA 1
ATOM 922 C C . PHE A 1 121 ? -13.715 3.065 6.187 1.00 92.19 121 PHE A C 1
ATOM 924 O O . PHE A 1 121 ? -14.515 2.216 6.583 1.00 92.19 121 PHE A O 1
ATOM 931 N N . TRP A 1 122 ? -13.543 3.348 4.897 1.00 94.12 122 TRP A N 1
ATOM 932 C CA . TRP A 1 122 ? -14.261 2.658 3.829 1.00 94.12 122 TRP A CA 1
ATOM 933 C C . TRP A 1 122 ? -13.680 1.265 3.565 1.00 94.12 122 TRP A C 1
ATOM 935 O O . TRP A 1 122 ? -12.463 1.077 3.536 1.00 94.12 122 TRP A O 1
ATOM 945 N N . ILE A 1 123 ? -14.565 0.299 3.331 1.00 93.56 123 ILE A N 1
ATOM 946 C CA . ILE A 1 123 ? -14.246 -1.058 2.872 1.00 93.56 123 ILE A CA 1
ATOM 947 C C . ILE A 1 123 ? -14.927 -1.307 1.529 1.00 93.56 123 ILE A C 1
ATOM 949 O O . ILE A 1 123 ? -15.918 -0.659 1.216 1.00 93.56 123 ILE A O 1
ATOM 953 N N . GLY A 1 124 ? -14.413 -2.244 0.738 1.00 92.62 124 GLY A N 1
ATOM 954 C CA . GLY A 1 124 ? -14.887 -2.516 -0.625 1.00 92.62 124 GLY A CA 1
ATOM 955 C C . GLY A 1 124 ? -16.149 -3.377 -0.702 1.00 92.62 124 GLY A C 1
ATOM 956 O O . GLY A 1 124 ? -16.348 -4.058 -1.703 1.00 92.62 124 GLY A O 1
ATOM 957 N N . VAL A 1 125 ? -16.958 -3.413 0.359 1.00 84.44 125 VAL A N 1
ATOM 958 C CA . VAL A 1 125 ? -18.250 -4.107 0.361 1.00 84.44 125 VAL A CA 1
ATOM 959 C C . VAL A 1 125 ? -19.308 -3.070 0.023 1.00 84.44 125 VAL A C 1
ATOM 961 O O . VAL A 1 125 ? -19.486 -2.111 0.771 1.00 84.44 125 VAL A O 1
ATOM 964 N N . ASN A 1 126 ? -19.965 -3.230 -1.121 1.00 70.69 126 ASN A N 1
ATOM 965 C CA . ASN A 1 126 ? -21.014 -2.322 -1.553 1.00 70.69 126 ASN A CA 1
ATOM 966 C C . ASN A 1 126 ? -22.098 -3.085 -2.314 1.00 70.69 126 ASN A C 1
ATOM 968 O O . ASN A 1 126 ? -21.789 -3.815 -3.254 1.00 70.69 126 ASN A O 1
ATOM 972 N N . ASP A 1 127 ? -23.354 -2.853 -1.942 1.00 63.06 127 ASP A N 1
ATOM 973 C CA . ASP A 1 127 ? -24.530 -3.521 -2.512 1.00 63.06 127 ASP A CA 1
ATOM 974 C C . ASP A 1 127 ? -25.047 -2.852 -3.798 1.00 63.06 127 ASP A C 1
ATOM 976 O O . ASP A 1 127 ? -26.123 -3.182 -4.294 1.00 63.06 127 ASP A O 1
ATOM 980 N N . MET A 1 128 ? -24.292 -1.917 -4.390 1.00 58.66 128 MET A N 1
ATOM 981 C CA . MET A 1 128 ? -24.722 -1.209 -5.608 1.00 58.66 128 MET A CA 1
ATOM 982 C C . MET A 1 128 ? -24.942 -2.123 -6.829 1.00 58.66 128 MET A C 1
ATOM 984 O O . MET A 1 128 ? -25.578 -1.694 -7.788 1.00 58.66 128 MET A O 1
ATOM 988 N N . THR A 1 129 ? -24.458 -3.369 -6.815 1.00 53.66 129 THR A N 1
ATOM 989 C CA . THR A 1 129 ? -24.712 -4.370 -7.870 1.00 53.66 129 THR A CA 1
ATOM 990 C C . THR A 1 129 ? -25.742 -5.438 -7.480 1.00 53.66 129 THR A C 1
ATOM 992 O O . THR A 1 129 ? -26.116 -6.251 -8.323 1.00 53.66 129 THR A O 1
ATOM 995 N N . THR A 1 130 ? -26.251 -5.428 -6.246 1.00 47.53 130 THR A N 1
ATOM 996 C CA . THR A 1 130 ? -27.188 -6.421 -5.696 1.00 47.53 130 THR A CA 1
ATOM 997 C C . THR A 1 130 ? -28.496 -5.771 -5.251 1.00 47.53 130 THR A C 1
ATOM 999 O O . THR A 1 130 ? -28.969 -5.964 -4.135 1.00 47.53 130 THR A O 1
ATOM 1002 N N . GLN A 1 131 ? -29.178 -5.085 -6.170 1.00 42.44 131 GLN A N 1
ATOM 1003 C CA . GLN A 1 131 ? -30.607 -4.779 -6.028 1.00 42.44 131 GLN A CA 1
ATOM 1004 C C . GLN A 1 131 ? -31.467 -6.048 -6.228 1.00 42.44 131 GLN A C 1
ATOM 1006 O O . GLN A 1 131 ? -32.340 -6.093 -7.091 1.00 42.44 131 GLN A O 1
ATOM 1011 N N . GLY A 1 132 ? -31.192 -7.117 -5.471 1.00 45.81 132 GLY A N 1
ATOM 1012 C CA . GLY A 1 132 ? -31.928 -8.377 -5.614 1.00 45.81 132 GLY A CA 1
ATOM 1013 C C . GLY A 1 132 ? -31.405 -9.612 -4.882 1.00 45.81 132 GLY A C 1
ATOM 1014 O O . GLY A 1 132 ? -31.898 -10.698 -5.171 1.00 45.81 132 GLY A O 1
ATOM 1015 N N . ARG A 1 133 ? -30.438 -9.514 -3.960 1.00 44.59 133 ARG A N 1
ATOM 1016 C CA . ARG A 1 133 ? -30.102 -10.677 -3.121 1.00 44.59 133 ARG A CA 1
ATOM 1017 C C . ARG A 1 133 ? -29.643 -10.291 -1.724 1.00 44.59 133 ARG A C 1
ATOM 1019 O O . ARG A 1 133 ? -28.507 -10.528 -1.333 1.00 44.59 133 ARG A O 1
ATOM 1026 N N . SER A 1 134 ? -30.575 -9.707 -0.981 1.00 44.72 134 SER A N 1
ATOM 1027 C CA . SER A 1 134 ? -30.643 -9.929 0.459 1.00 44.72 134 SER A CA 1
ATOM 1028 C C . SER A 1 134 ? -31.103 -11.378 0.638 1.00 44.72 134 SER A C 1
ATOM 1030 O O . SER A 1 134 ? -32.290 -11.665 0.514 1.00 44.72 134 SER A O 1
ATOM 1032 N N . GLU A 1 135 ? -30.171 -12.308 0.811 1.00 40.09 135 GLU A N 1
ATOM 1033 C CA . GLU A 1 135 ? -30.502 -13.603 1.408 1.00 40.09 135 GLU A CA 1
ATOM 1034 C C . GLU A 1 135 ? -30.215 -13.473 2.907 1.00 40.09 135 GLU A C 1
ATOM 1036 O O . GLU A 1 135 ? -29.068 -13.295 3.314 1.00 40.09 135 GLU A O 1
ATOM 1041 N N . GLU A 1 136 ? -31.334 -13.378 3.627 1.00 35.22 136 GLU A N 1
ATOM 1042 C CA . GLU A 1 136 ? -31.643 -13.800 5.004 1.00 35.22 136 GLU A CA 1
ATOM 1043 C C . GLU A 1 136 ? -30.522 -14.424 5.852 1.00 35.22 136 GLU A C 1
ATOM 1045 O O . GLU A 1 136 ? -29.905 -15.426 5.422 1.00 35.22 136 GLU A O 1
#

Foldseek 3Di:
DVVVVVVVVVVVVVVVVPPDDPPPPPPPVPPVVVVVVVVVVVVVVVVVVVVVVVVLLVVQCVQAPDDDPDGDDDDEDDDDQVRLQVVQVVSVHGFADQPDPVSVVVVVVRCCVRHPPDPDDDHPDDCPVPPDDPDD

Sequence (136 aa):
RARLLCFICLCVATISLSAGQPSKSRSKVGKGSKDNLKKEIERLWRDVNSLKEMQALQTVCLRGIKVHKKCFLGSSGEKNYHMANEDCIAQGGTLAIPRDSDETTQLRSYAKKSLRGATGFWIGVNDMTTQGRSEE